Protein AF-D8RYF0-F1 (afdb_monomer_lite)

Radius of gyration: 13.75 Å; chains: 1; bounding box: 36×29×37 Å

Foldseek 3Di:
DPQFDDPPDDAAFDQAAPDDPVDDDADEAEDDCDPVQRQQKAFPDPDDPDPAKAKAAENRVCVNPVVLAQDWDWDADPVRFIFIHRYTTHRAGRDACDVVNVRHGRDDRRYMHIYPNRVVRD

Organism: Selaginella moellendorffii (NCBI:txid88036)

pLDDT: mean 90.8, std 8.38, range [61.56, 97.88]

Sequence (122 aa):
CPNCCVPGLAYRTFTCSPTLQGTNNAVLYVTSFNLSNPGSLRPCTSSQWNMEPMAALATGWYSQDRSLCSTNIQVLAPNGRTAVARMVAQCYSPDGCLSDHSFTEPCAPNAVAGNEQVWRQL

Secondary structure (DSSP, 8-state):
-TTBPPTT------S--PPP-SS---EEEE----TTS-TTEEES--S---SS-EEEEEHHHHHH-GGGTT-EEEEEPTTS-EEEEEEEEEE--S--SSGGGTTBPPPPTTEEEE-HHHHHH-

InterPro domains:
  IPR039271 Kiwellin-like [PF24300] (3-121)
  IPR039271 Kiwellin-like [PTHR33191] (2-122)

Structure (mmCIF, N/CA/C/O backbone):
data_AF-D8RYF0-F1
#
_entry.id   AF-D8RYF0-F1
#
loop_
_atom_site.group_PDB
_atom_site.id
_atom_site.type_symbol
_atom_site.label_atom_id
_atom_site.label_alt_id
_atom_site.label_comp_id
_atom_site.label_asym_id
_atom_site.label_entity_id
_atom_site.label_seq_id
_atom_site.pdbx_PDB_ins_code
_atom_site.Cartn_x
_atom_site.Cartn_y
_atom_site.Cartn_z
_atom_site.occupancy
_atom_site.B_iso_or_equiv
_atom_site.auth_seq_id
_atom_site.auth_comp_id
_atom_site.auth_asym_id
_atom_site.auth_atom_id
_atom_site.pdbx_PDB_model_num
ATOM 1 N N . CYS A 1 1 ? 7.147 -17.442 -5.594 1.00 62.06 1 CYS A N 1
ATOM 2 C CA . CYS A 1 1 ? 6.967 -15.983 -5.558 1.00 62.06 1 CYS A CA 1
ATOM 3 C C . CYS A 1 1 ? 5.516 -15.676 -5.910 1.00 62.06 1 CYS A C 1
ATOM 5 O O . CYS A 1 1 ? 5.143 -15.913 -7.055 1.00 62.06 1 CYS A O 1
ATOM 7 N N . PRO A 1 2 ? 4.676 -15.266 -4.945 1.00 64.88 2 PRO A N 1
ATOM 8 C CA . PRO A 1 2 ? 3.350 -14.723 -5.241 1.00 64.88 2 PRO A CA 1
ATOM 9 C C . PRO A 1 2 ? 3.519 -13.385 -5.981 1.00 64.88 2 PRO A C 1
ATOM 11 O O . PRO A 1 2 ? 4.319 -12.566 -5.539 1.00 64.88 2 PRO A O 1
ATOM 14 N N . ASN A 1 3 ? 2.800 -13.171 -7.086 1.00 77.69 3 ASN A N 1
ATOM 15 C CA . ASN A 1 3 ? 2.836 -11.933 -7.890 1.00 77.69 3 ASN A CA 1
ATOM 16 C C . ASN A 1 3 ? 4.214 -11.589 -8.491 1.00 77.69 3 ASN A C 1
ATOM 18 O O . ASN A 1 3 ? 4.617 -10.425 -8.523 1.00 77.69 3 ASN A O 1
ATOM 22 N N . CYS A 1 4 ? 4.961 -12.602 -8.937 1.00 89.81 4 CYS A N 1
ATOM 23 C CA . CYS A 1 4 ? 6.160 -12.367 -9.736 1.00 89.81 4 CYS A CA 1
ATOM 24 C C . CYS A 1 4 ? 5.795 -11.991 -11.167 1.00 89.81 4 CYS A C 1
ATOM 26 O O . CYS A 1 4 ? 4.897 -12.588 -11.761 1.00 89.81 4 CYS A O 1
ATOM 28 N N . CYS A 1 5 ? 6.561 -11.066 -11.733 1.00 93.44 5 CYS A N 1
ATOM 29 C CA . CYS A 1 5 ? 6.376 -10.645 -13.106 1.00 93.44 5 CYS A CA 1
ATOM 30 C C . CYS A 1 5 ? 6.618 -11.786 -14.094 1.00 93.44 5 CYS A C 1
ATOM 32 O O . CYS A 1 5 ? 7.559 -12.573 -13.959 1.00 93.44 5 CYS A O 1
ATOM 34 N N . VAL A 1 6 ? 5.783 -11.833 -15.125 1.00 94.50 6 VAL A N 1
ATOM 35 C CA . VAL A 1 6 ? 5.884 -12.804 -16.211 1.00 94.50 6 VAL A CA 1
ATOM 36 C C . VAL A 1 6 ? 6.701 -12.199 -17.360 1.00 94.50 6 VAL A C 1
ATOM 38 O O . VAL A 1 6 ? 6.372 -11.103 -17.825 1.00 94.50 6 VAL A O 1
ATOM 41 N N . PRO A 1 7 ? 7.752 -12.883 -17.855 1.00 93.50 7 PRO A N 1
ATOM 42 C CA . PRO A 1 7 ? 8.527 -12.405 -18.996 1.00 93.50 7 PRO A CA 1
ATOM 43 C C . PRO A 1 7 ? 7.651 -12.123 -20.222 1.00 93.50 7 PRO A C 1
ATOM 45 O O . PRO A 1 7 ? 6.808 -12.936 -20.594 1.00 93.50 7 PRO A O 1
ATOM 48 N N . GLY A 1 8 ? 7.867 -10.973 -20.862 1.00 93.81 8 GLY A N 1
ATOM 49 C CA . GLY A 1 8 ? 7.107 -10.546 -22.043 1.00 93.81 8 GLY A CA 1
ATOM 50 C C . GLY A 1 8 ? 5.756 -9.886 -21.742 1.00 93.81 8 GLY A C 1
ATOM 51 O O . GLY A 1 8 ? 5.101 -9.422 -22.673 1.00 93.81 8 GLY A O 1
ATOM 52 N N . LEU A 1 9 ? 5.351 -9.796 -20.471 1.00 95.12 9 LEU A N 1
ATOM 53 C CA . LEU A 1 9 ? 4.146 -9.082 -20.052 1.00 95.12 9 LEU A CA 1
ATOM 54 C C . LEU A 1 9 ? 4.501 -7.652 -19.614 1.00 95.12 9 LEU A C 1
ATOM 56 O O . LEU A 1 9 ? 5.447 -7.433 -18.858 1.00 95.12 9 LEU A O 1
ATOM 60 N N . ALA A 1 10 ? 3.738 -6.670 -20.094 1.00 93.50 10 ALA A N 1
ATOM 61 C CA . ALA A 1 10 ? 3.866 -5.282 -19.666 1.00 93.50 10 ALA A CA 1
ATOM 62 C C . ALA A 1 10 ? 2.972 -5.005 -18.450 1.00 93.50 10 ALA A C 1
ATOM 64 O O . ALA A 1 10 ? 1.771 -5.277 -18.474 1.00 93.50 10 ALA A O 1
ATOM 65 N N . TYR A 1 11 ? 3.552 -4.393 -17.419 1.00 94.69 11 TYR A N 1
ATOM 66 C CA . TYR A 1 11 ? 2.860 -4.003 -16.193 1.00 94.69 11 TYR A CA 1
ATOM 67 C C . TYR A 1 11 ? 2.736 -2.483 -16.112 1.00 94.69 11 TYR A C 1
ATOM 69 O O . TYR A 1 11 ? 3.654 -1.753 -16.485 1.00 94.69 11 TYR A O 1
ATOM 77 N N . ARG A 1 12 ? 1.587 -1.991 -15.641 1.00 95.75 12 ARG A N 1
ATOM 78 C CA . ARG A 1 12 ? 1.364 -0.549 -15.476 1.00 95.75 12 ARG A CA 1
ATOM 79 C C . ARG A 1 12 ? 2.019 -0.063 -14.194 1.00 95.75 12 ARG A C 1
ATOM 81 O O . ARG A 1 12 ? 1.855 -0.682 -13.148 1.00 95.75 12 ARG A O 1
ATOM 88 N N . THR A 1 13 ? 2.678 1.081 -14.282 1.00 96.62 13 THR A N 1
ATOM 89 C CA . THR A 1 13 ? 3.269 1.772 -13.141 1.00 96.62 13 THR A CA 1
ATOM 90 C C . THR A 1 13 ? 2.529 3.071 -12.862 1.00 96.62 13 THR A C 1
ATOM 92 O O . THR A 1 13 ? 1.869 3.643 -13.733 1.00 96.62 13 THR A O 1
ATOM 95 N N . PHE A 1 14 ? 2.607 3.526 -11.616 1.00 96.50 14 PHE A N 1
ATOM 96 C CA . PHE A 1 14 ? 1.868 4.685 -11.140 1.00 96.50 14 PHE A CA 1
ATOM 97 C C . PHE A 1 14 ? 2.719 5.493 -10.167 1.00 96.50 14 PHE A C 1
ATOM 99 O O . PHE A 1 14 ? 3.297 4.956 -9.225 1.00 96.50 14 PHE A O 1
ATOM 106 N N . THR A 1 15 ? 2.747 6.807 -10.358 1.00 96.06 15 THR A N 1
ATOM 107 C CA . THR A 1 15 ? 3.305 7.767 -9.391 1.00 96.06 15 THR A CA 1
ATOM 108 C C . THR A 1 15 ? 2.209 8.490 -8.607 1.00 96.06 15 THR A C 1
ATOM 110 O O . THR A 1 15 ? 2.489 9.134 -7.599 1.00 96.06 15 THR A O 1
ATOM 113 N N . CYS A 1 16 ? 0.953 8.358 -9.040 1.00 96.50 16 CYS A N 1
ATOM 114 C CA . CYS A 1 16 ? -0.217 8.991 -8.451 1.00 96.50 16 CYS A CA 1
ATOM 115 C C . CYS A 1 16 ? -1.255 7.959 -7.987 1.00 96.50 16 CYS A C 1
ATOM 117 O O . CYS A 1 16 ? -1.235 6.790 -8.370 1.00 96.50 16 CYS A O 1
ATOM 119 N N . SER A 1 17 ? -2.169 8.430 -7.145 1.00 97.25 17 SER A N 1
ATOM 120 C CA . SER A 1 17 ? -3.309 7.691 -6.600 1.00 97.25 17 SER A CA 1
ATOM 121 C C . SER A 1 17 ? -4.540 8.594 -6.673 1.00 97.25 17 SER A C 1
ATOM 123 O O . SER A 1 17 ? -4.374 9.812 -6.805 1.00 97.25 17 SER A O 1
ATOM 125 N N . PRO A 1 18 ? -5.764 8.050 -6.557 1.00 96.56 18 PRO A N 1
ATOM 126 C CA . PRO A 1 18 ? -6.958 8.870 -6.377 1.00 96.56 18 PRO A CA 1
ATOM 127 C C . PRO A 1 18 ? -6.789 9.882 -5.232 1.00 96.56 18 PRO A C 1
ATOM 129 O O . PRO A 1 18 ? -6.042 9.632 -4.284 1.00 96.56 18 PRO A O 1
ATOM 132 N N . THR A 1 19 ? -7.457 11.029 -5.314 1.00 94.88 19 THR A N 1
ATOM 133 C CA . THR A 1 19 ? -7.378 12.076 -4.283 1.00 94.88 19 THR A CA 1
ATOM 134 C C . THR A 1 19 ? -7.939 11.584 -2.952 1.00 94.88 19 THR A C 1
ATOM 136 O O . THR A 1 19 ? -9.011 10.986 -2.936 1.00 94.88 19 THR A O 1
ATOM 139 N N . LEU A 1 20 ? -7.249 11.870 -1.843 1.00 92.12 20 LEU A N 1
ATOM 140 C CA . LEU A 1 20 ? -7.744 11.564 -0.499 1.00 92.12 20 LEU A CA 1
ATOM 141 C C . LEU A 1 20 ? -8.943 12.456 -0.121 1.00 92.12 20 LEU A C 1
ATOM 143 O O . LEU A 1 20 ? -8.812 13.675 -0.048 1.00 92.12 20 LEU A O 1
ATOM 147 N N . GLN A 1 21 ? -10.101 11.848 0.159 1.00 90.25 21 GLN A N 1
ATOM 148 C CA . GLN A 1 21 ? -11.350 12.541 0.539 1.00 90.25 21 GLN A CA 1
ATOM 149 C C . GLN A 1 21 ? -11.881 12.128 1.930 1.00 90.25 21 GLN A C 1
ATOM 151 O O . GLN A 1 21 ? -13.080 12.160 2.197 1.00 90.25 21 GLN A O 1
ATOM 156 N N . GLY A 1 22 ? -10.998 11.684 2.829 1.00 85.94 22 GLY A N 1
ATOM 157 C CA . GLY A 1 22 ? -11.361 11.115 4.135 1.00 85.94 22 GLY A CA 1
ATOM 158 C C . GLY A 1 22 ? -11.796 9.649 4.039 1.00 85.94 22 GLY A C 1
ATOM 159 O O . GLY A 1 22 ? -11.148 8.786 4.621 1.00 85.94 22 GLY A O 1
ATOM 160 N N . THR A 1 23 ? -12.825 9.350 3.240 1.00 91.94 23 THR A N 1
ATOM 161 C CA . THR A 1 23 ? -13.181 7.971 2.853 1.00 91.94 23 THR A CA 1
ATOM 162 C C . THR A 1 23 ? -12.821 7.746 1.393 1.00 91.94 23 THR A C 1
ATOM 164 O O . THR A 1 23 ? -13.240 8.507 0.527 1.00 91.94 23 THR A O 1
ATOM 167 N N . ASN A 1 24 ? -12.038 6.704 1.113 1.00 94.19 24 ASN A N 1
ATOM 168 C CA . ASN A 1 24 ? -11.525 6.425 -0.224 1.00 94.19 24 ASN A CA 1
ATOM 169 C C . ASN A 1 24 ? -11.795 4.972 -0.599 1.00 94.19 24 ASN A C 1
ATOM 171 O O . ASN A 1 24 ? -11.564 4.069 0.203 1.00 94.19 24 ASN A O 1
ATOM 175 N N . ASN A 1 25 ? -12.234 4.747 -1.837 1.00 96.56 25 ASN A N 1
ATOM 176 C CA . ASN A 1 25 ? -12.362 3.398 -2.372 1.00 96.56 25 ASN A CA 1
ATOM 177 C C . ASN A 1 25 ? -10.974 2.814 -2.640 1.00 96.56 25 ASN A C 1
ATOM 179 O O . ASN A 1 25 ? -10.151 3.417 -3.334 1.00 96.56 25 ASN A O 1
ATOM 183 N N . ALA A 1 26 ? -10.739 1.616 -2.118 1.00 96.75 26 ALA A N 1
ATOM 184 C CA . ALA A 1 26 ? -9.468 0.922 -2.212 1.00 96.75 26 ALA A CA 1
ATOM 185 C C . ALA A 1 26 ? -9.672 -0.558 -2.528 1.00 96.75 26 ALA A C 1
ATOM 187 O O . ALA A 1 26 ? -10.747 -1.113 -2.300 1.00 96.75 26 ALA A O 1
ATOM 188 N N . VAL A 1 27 ? -8.615 -1.200 -3.018 1.00 96.94 27 VAL A N 1
ATOM 189 C CA . VAL A 1 27 ? -8.545 -2.660 -3.107 1.00 96.94 27 VAL A CA 1
ATOM 190 C C . VAL A 1 27 ? -7.591 -3.146 -2.027 1.00 96.94 27 VAL A C 1
ATOM 192 O O . VAL A 1 27 ? -6.421 -2.754 -2.002 1.00 96.94 27 VAL A O 1
ATOM 195 N N . LEU A 1 28 ? -8.109 -3.974 -1.120 1.00 96.69 28 LEU A N 1
ATOM 196 C CA . LEU A 1 28 ? -7.309 -4.612 -0.085 1.00 96.69 28 LEU A CA 1
ATOM 197 C C . LEU A 1 28 ? -6.653 -5.874 -0.655 1.00 96.69 28 LEU A C 1
ATOM 199 O O . LEU A 1 28 ? -7.333 -6.753 -1.181 1.00 96.69 28 LEU A O 1
ATOM 203 N N . TYR A 1 29 ? -5.338 -5.975 -0.506 1.00 93.00 29 TYR A N 1
ATOM 204 C CA . TYR A 1 29 ? -4.535 -7.141 -0.860 1.00 93.00 29 TYR A CA 1
ATOM 205 C C . TYR A 1 29 ? -3.958 -7.769 0.407 1.00 93.00 29 TYR A C 1
ATOM 207 O O . TYR A 1 29 ? -3.643 -7.066 1.370 1.00 93.00 29 TYR A O 1
ATOM 215 N N . VAL A 1 30 ? -3.802 -9.092 0.420 1.00 91.50 30 VAL A N 1
ATOM 216 C CA . VAL A 1 30 ? -3.072 -9.782 1.489 1.00 91.50 30 VAL A CA 1
ATOM 217 C C . VAL A 1 30 ? -1.574 -9.730 1.202 1.00 91.50 30 VAL A C 1
ATOM 219 O O . VAL A 1 30 ? -1.141 -10.024 0.090 1.00 91.50 30 VAL A O 1
ATOM 222 N N . THR A 1 31 ? -0.775 -9.344 2.195 1.00 87.69 31 THR A N 1
ATOM 223 C CA . THR A 1 31 ? 0.688 -9.374 2.092 1.00 87.69 31 THR A CA 1
ATOM 224 C C . THR A 1 31 ? 1.338 -9.809 3.399 1.00 87.69 31 THR A C 1
ATOM 226 O O . THR A 1 31 ? 0.803 -9.590 4.485 1.00 87.69 31 THR A O 1
ATOM 229 N N . SER A 1 32 ? 2.518 -10.413 3.305 1.00 85.94 32 SER A N 1
ATOM 230 C CA . SER A 1 32 ? 3.384 -10.656 4.454 1.00 85.94 32 SER A CA 1
ATOM 231 C C . SER A 1 32 ? 4.446 -9.567 4.522 1.00 85.94 32 SER A C 1
ATOM 233 O O . SER A 1 32 ? 5.194 -9.366 3.566 1.00 85.94 32 SER A O 1
ATOM 235 N N . PHE A 1 33 ? 4.562 -8.905 5.666 1.00 84.88 33 PHE A N 1
ATOM 236 C CA . PHE A 1 33 ? 5.621 -7.935 5.903 1.00 84.88 33 PHE A CA 1
ATOM 237 C C . PHE A 1 33 ? 6.895 -8.690 6.296 1.00 84.88 33 PHE A C 1
ATOM 239 O O . PHE A 1 33 ? 7.066 -9.074 7.449 1.00 84.88 33 PHE A O 1
ATOM 246 N N . ASN A 1 34 ? 7.787 -8.916 5.327 1.00 79.12 34 ASN A N 1
ATOM 247 C CA . ASN A 1 34 ? 9.081 -9.567 5.535 1.00 79.12 34 ASN A CA 1
ATOM 248 C C . ASN A 1 34 ? 10.237 -8.636 5.138 1.00 79.12 34 ASN A C 1
ATOM 250 O O . ASN A 1 34 ? 10.393 -8.307 3.967 1.00 79.12 34 ASN A O 1
ATOM 254 N N . LEU A 1 35 ? 11.075 -8.242 6.100 1.00 72.00 35 LEU A N 1
ATOM 255 C CA . LEU A 1 35 ? 12.219 -7.360 5.838 1.00 72.00 35 LEU A CA 1
ATOM 256 C C . LEU A 1 35 ? 13.311 -8.021 4.982 1.00 72.00 35 LEU A C 1
ATOM 258 O O . LEU A 1 35 ? 14.025 -7.322 4.271 1.00 72.00 35 LEU A O 1
ATOM 262 N N . SER A 1 36 ? 13.446 -9.350 5.027 1.00 75.31 36 SER A N 1
ATOM 263 C CA . SER A 1 36 ? 14.431 -10.087 4.224 1.00 75.31 36 SER A CA 1
ATOM 264 C C . SER A 1 36 ? 14.040 -10.181 2.750 1.00 75.31 36 SER A C 1
ATOM 266 O O . SER A 1 36 ? 14.901 -10.385 1.901 1.00 75.31 36 SER A O 1
ATOM 268 N N . ASN A 1 37 ? 12.749 -10.053 2.445 1.00 77.12 37 ASN A N 1
ATOM 269 C CA . ASN A 1 37 ? 12.242 -9.994 1.081 1.00 77.12 37 ASN A CA 1
ATOM 270 C C . ASN A 1 37 ? 10.967 -9.136 1.052 1.00 77.12 37 ASN A C 1
ATOM 272 O O . ASN A 1 37 ? 9.858 -9.676 1.110 1.00 77.12 37 ASN A O 1
ATOM 276 N N . PRO A 1 38 ? 11.113 -7.801 1.004 1.00 78.31 38 PRO A N 1
ATOM 277 C CA . PRO A 1 38 ? 9.976 -6.894 1.080 1.00 78.31 38 PRO A CA 1
ATOM 278 C C . PRO A 1 38 ? 9.205 -6.792 -0.245 1.00 78.31 38 PRO A C 1
ATOM 280 O O . PRO A 1 38 ? 8.123 -6.206 -0.264 1.00 78.31 38 PRO A O 1
ATOM 283 N N . GLY A 1 39 ? 9.734 -7.334 -1.351 1.00 85.94 39 GLY A N 1
ATOM 284 C CA . GLY A 1 39 ? 9.171 -7.151 -2.692 1.00 85.94 39 GLY A CA 1
ATOM 285 C C . GLY A 1 39 ? 8.954 -5.668 -3.012 1.00 85.94 39 GLY A C 1
ATOM 286 O O . GLY A 1 39 ? 9.855 -4.844 -2.836 1.00 85.94 39 GLY A O 1
ATOM 287 N N . SER A 1 40 ? 7.729 -5.320 -3.410 1.00 88.19 40 SER A N 1
ATOM 288 C CA . SER A 1 40 ? 7.301 -3.942 -3.688 1.00 88.19 40 SER A CA 1
ATOM 289 C C . SER A 1 40 ? 7.044 -3.093 -2.432 1.00 88.19 40 SER A C 1
ATOM 291 O O . SER A 1 40 ? 6.653 -1.936 -2.557 1.00 88.19 40 SER A O 1
ATOM 293 N N . LEU A 1 41 ? 7.236 -3.605 -1.213 1.00 90.81 41 LEU A N 1
ATOM 294 C CA . LEU A 1 41 ? 7.063 -2.806 0.001 1.00 90.81 41 LEU A CA 1
ATOM 295 C C . LEU A 1 41 ? 8.306 -1.952 0.287 1.00 90.81 41 LEU A C 1
ATOM 297 O O . LEU A 1 41 ? 9.447 -2.416 0.226 1.00 90.81 41 LEU A O 1
ATOM 301 N N . ARG A 1 42 ? 8.082 -0.690 0.652 1.00 90.69 42 ARG A N 1
ATOM 302 C CA . ARG A 1 42 ? 9.123 0.248 1.089 1.00 90.69 42 ARG A CA 1
ATOM 303 C C . ARG A 1 42 ? 8.782 0.742 2.499 1.00 90.69 42 ARG A C 1
ATOM 305 O O . ARG A 1 42 ? 7.824 1.503 2.643 1.00 90.69 42 ARG A O 1
ATOM 312 N N . PRO A 1 43 ? 9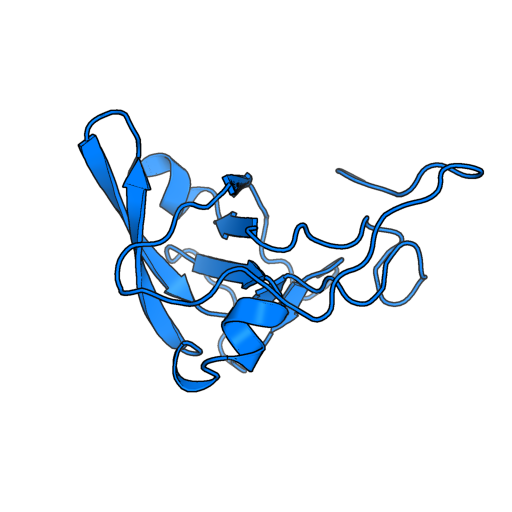.490 0.278 3.547 1.00 89.62 43 PRO A N 1
ATOM 313 C CA . PRO A 1 43 ? 9.211 0.687 4.920 1.00 89.62 43 PRO A CA 1
ATOM 314 C C . PRO A 1 43 ? 9.308 2.207 5.071 1.00 89.62 43 PRO A C 1
ATOM 316 O O . PRO A 1 43 ? 10.256 2.818 4.582 1.00 89.62 43 PRO A O 1
ATOM 319 N N . CYS A 1 44 ? 8.351 2.808 5.773 1.00 88.44 44 CYS A N 1
ATOM 320 C CA . CYS A 1 44 ? 8.439 4.213 6.178 1.00 88.44 44 CYS A CA 1
ATOM 321 C C . CYS A 1 44 ? 8.788 4.359 7.672 1.00 88.44 44 CYS A C 1
ATOM 323 O O . CYS A 1 44 ? 9.122 5.448 8.131 1.00 88.44 44 CYS A O 1
ATOM 325 N N . THR A 1 45 ? 8.751 3.253 8.424 1.00 81.50 45 THR A N 1
ATOM 326 C CA . THR A 1 45 ? 9.139 3.169 9.836 1.00 81.50 45 THR A CA 1
ATOM 327 C C . THR A 1 45 ? 10.341 2.252 10.016 1.00 81.50 45 THR A C 1
ATOM 329 O O . THR A 1 45 ? 10.420 1.217 9.356 1.00 81.50 45 THR A O 1
ATOM 332 N N . SER A 1 46 ? 11.221 2.563 10.969 1.00 68.81 46 SER A N 1
ATOM 333 C CA . SER A 1 46 ? 12.312 1.670 11.390 1.00 68.81 46 SER A CA 1
ATOM 334 C C . SER A 1 46 ? 11.865 0.568 12.361 1.00 68.81 46 SER A C 1
ATOM 336 O O . SER A 1 46 ? 12.649 -0.325 12.677 1.00 68.81 46 SER A O 1
ATOM 338 N N . SER A 1 47 ? 10.622 0.627 12.855 1.00 63.78 47 SER A N 1
ATOM 339 C CA . SER A 1 47 ? 10.061 -0.369 13.767 1.00 63.78 47 SER A CA 1
ATOM 340 C C . SER A 1 47 ? 9.924 -1.737 13.108 1.00 63.78 47 SER A C 1
ATOM 342 O O . SER A 1 47 ? 9.600 -1.852 11.925 1.00 63.78 47 SER A O 1
ATOM 344 N N . GLN A 1 48 ? 10.144 -2.775 13.915 1.00 61.56 48 GLN A N 1
ATOM 345 C CA . GLN A 1 48 ? 9.992 -4.163 13.502 1.00 61.56 48 GLN A CA 1
ATOM 346 C C . GLN A 1 48 ? 8.579 -4.403 12.965 1.00 61.56 48 GLN A C 1
ATOM 348 O O . GLN A 1 48 ? 7.592 -4.075 13.621 1.00 61.56 48 GLN A O 1
ATOM 353 N N . TRP A 1 49 ? 8.505 -4.995 11.774 1.00 70.50 49 TRP A N 1
ATOM 354 C CA . TRP A 1 49 ? 7.280 -5.534 11.200 1.00 70.50 49 TRP A CA 1
ATOM 355 C C . TRP A 1 49 ? 6.847 -6.736 12.051 1.00 70.50 49 TRP A C 1
ATOM 357 O O . TRP A 1 49 ? 7.321 -7.854 11.862 1.00 70.50 49 TRP A O 1
ATOM 367 N N . ASN A 1 50 ? 6.051 -6.461 13.082 1.00 64.25 50 ASN A N 1
ATOM 368 C CA . ASN A 1 50 ? 5.643 -7.404 14.121 1.00 64.25 50 ASN A CA 1
ATOM 369 C C . ASN A 1 50 ? 4.285 -8.056 13.779 1.00 64.25 50 ASN A C 1
ATOM 371 O O . ASN A 1 50 ? 3.795 -7.972 12.658 1.00 64.25 50 ASN A O 1
ATOM 375 N N . MET A 1 51 ? 3.672 -8.747 14.742 1.00 65.38 51 MET A N 1
ATOM 376 C CA . MET A 1 51 ? 2.364 -9.398 14.571 1.00 65.38 51 MET A CA 1
ATOM 377 C C . MET A 1 51 ? 1.166 -8.443 14.748 1.00 65.38 51 MET A C 1
ATOM 379 O O . MET A 1 51 ? 0.043 -8.916 14.897 1.00 65.38 51 MET A O 1
ATOM 383 N N . GLU A 1 52 ? 1.357 -7.120 14.758 1.00 85.81 52 GLU A N 1
ATOM 384 C CA . GLU A 1 52 ? 0.232 -6.174 14.822 1.00 85.81 52 GLU A CA 1
ATOM 385 C C . GLU A 1 52 ? -0.475 -6.045 13.458 1.00 85.81 52 GLU A C 1
ATOM 387 O O . GLU A 1 52 ? 0.100 -6.389 12.421 1.00 85.81 52 GLU A O 1
ATOM 392 N N . PRO A 1 53 ? -1.730 -5.560 13.412 1.00 93.62 53 PRO A N 1
ATOM 393 C CA . PRO A 1 53 ? -2.407 -5.236 12.159 1.00 93.62 53 PRO A CA 1
ATOM 394 C C . PRO A 1 53 ? -1.646 -4.138 11.410 1.00 93.62 53 PRO A C 1
ATOM 396 O O . PRO A 1 53 ? -1.596 -2.986 11.843 1.00 93.62 53 PRO A O 1
ATOM 399 N N . MET A 1 54 ? -1.050 -4.494 10.276 1.00 93.44 54 MET A N 1
ATOM 400 C CA . MET A 1 54 ? -0.187 -3.609 9.495 1.00 93.44 54 MET A CA 1
ATOM 401 C C . MET A 1 54 ? -0.716 -3.444 8.081 1.00 93.44 54 MET A C 1
ATOM 403 O O . MET A 1 54 ? -1.222 -4.396 7.480 1.00 93.44 54 MET A O 1
ATOM 407 N N . ALA A 1 55 ? -0.544 -2.241 7.542 1.00 94.81 55 ALA A N 1
ATOM 408 C CA . ALA A 1 55 ? -0.913 -1.894 6.184 1.00 94.81 55 ALA A CA 1
ATOM 409 C C . ALA A 1 55 ? 0.205 -1.143 5.448 1.00 94.81 55 ALA A C 1
ATOM 411 O O . ALA A 1 55 ? 1.006 -0.415 6.043 1.00 94.81 55 ALA A O 1
ATOM 412 N N . ALA A 1 56 ? 0.214 -1.294 4.127 1.00 94.88 56 ALA A N 1
ATOM 413 C CA . ALA A 1 56 ? 0.974 -0.468 3.209 1.00 94.88 56 ALA A CA 1
ATOM 414 C C . ALA A 1 56 ? 0.047 0.211 2.200 1.00 94.88 56 ALA A C 1
ATOM 416 O O . ALA A 1 56 ? -0.878 -0.419 1.689 1.00 94.88 56 ALA A O 1
ATOM 417 N N . LEU A 1 57 ? 0.300 1.484 1.903 1.00 95.94 57 LEU A N 1
ATOM 418 C CA . LEU A 1 57 ? -0.513 2.277 0.974 1.00 95.94 57 LEU A CA 1
ATOM 41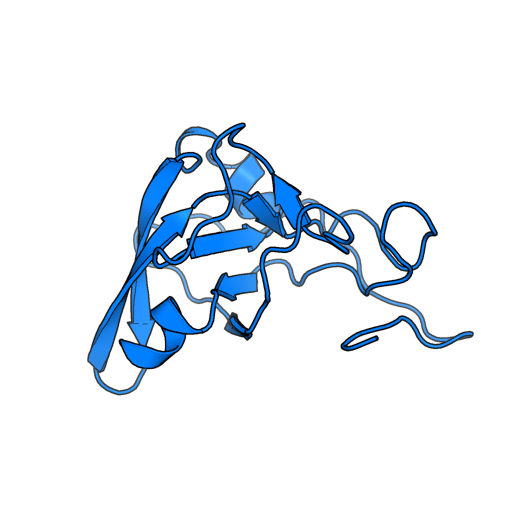9 C C . LEU A 1 57 ? 0.215 2.500 -0.347 1.00 95.94 57 LEU A C 1
ATOM 421 O O . LEU A 1 57 ? 1.431 2.690 -0.352 1.00 95.94 57 LEU A O 1
ATOM 425 N N . ALA A 1 58 ? -0.530 2.524 -1.452 1.00 96.75 58 ALA A N 1
ATOM 426 C CA . ALA A 1 58 ? -0.005 2.864 -2.773 1.00 96.75 58 ALA A CA 1
ATOM 427 C C . ALA A 1 58 ? 0.845 4.149 -2.769 1.00 96.75 58 ALA A C 1
ATOM 429 O O . ALA A 1 58 ? 0.576 5.096 -2.019 1.00 96.75 58 ALA A O 1
ATOM 430 N N . THR A 1 59 ? 1.855 4.201 -3.646 1.00 96.38 59 THR A N 1
ATOM 431 C CA . THR A 1 59 ? 2.816 5.310 -3.700 1.00 96.38 59 THR A CA 1
ATOM 432 C C . THR A 1 59 ? 2.173 6.683 -3.762 1.00 96.38 59 THR A C 1
ATOM 434 O O . THR A 1 59 ? 2.639 7.589 -3.068 1.00 96.38 59 THR A O 1
ATOM 437 N N . GLY A 1 60 ? 1.121 6.851 -4.561 1.00 96.25 60 GLY A N 1
ATOM 438 C CA . GLY A 1 60 ? 0.474 8.145 -4.715 1.00 96.25 60 GLY A CA 1
ATOM 439 C C . GLY A 1 60 ? -0.213 8.626 -3.439 1.00 96.25 60 GLY A C 1
ATOM 440 O O . GLY A 1 60 ? -0.061 9.793 -3.098 1.00 96.25 60 GLY A O 1
ATOM 441 N N . TRP A 1 61 ? -0.897 7.756 -2.688 1.00 95.94 6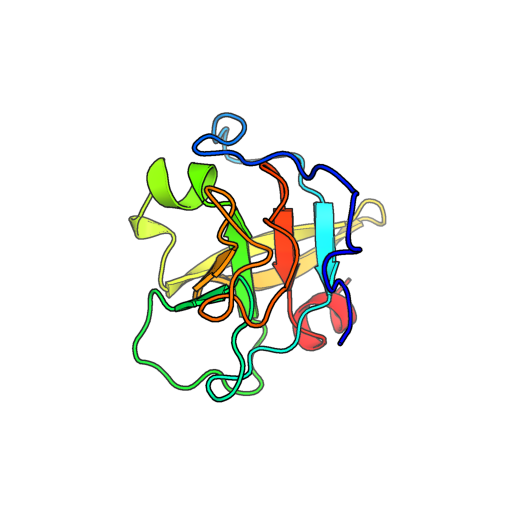1 TRP A N 1
ATOM 442 C CA . TRP A 1 61 ? -1.505 8.133 -1.405 1.00 95.94 61 TRP A CA 1
ATOM 443 C C . TRP A 1 61 ? -0.452 8.486 -0.363 1.00 95.94 61 TRP A C 1
ATOM 445 O O . TRP A 1 61 ? -0.563 9.525 0.280 1.00 95.94 61 TRP A O 1
ATOM 455 N N . TYR A 1 62 ? 0.615 7.689 -0.263 1.00 93.81 62 TYR A N 1
ATOM 456 C CA . TYR A 1 62 ? 1.732 8.025 0.619 1.00 93.81 62 TYR A CA 1
ATOM 457 C C . TYR A 1 62 ? 2.415 9.348 0.230 1.00 93.81 62 TYR A C 1
ATOM 459 O O . TYR A 1 62 ? 2.915 10.068 1.089 1.00 93.81 62 TYR A O 1
ATOM 467 N N . SER A 1 63 ? 2.445 9.684 -1.062 1.00 94.44 63 SER A N 1
ATOM 468 C CA . SER A 1 63 ? 3.053 10.931 -1.546 1.00 94.44 63 SER A CA 1
ATOM 469 C C . SER A 1 63 ? 2.147 12.147 -1.353 1.00 94.44 63 SER A C 1
ATOM 471 O O . SER A 1 63 ? 2.664 13.240 -1.142 1.00 94.44 63 SER A O 1
ATOM 473 N N . GLN A 1 64 ? 0.823 11.963 -1.408 1.00 94.88 64 GLN A N 1
ATOM 474 C CA . GLN A 1 64 ? -0.158 13.002 -1.080 1.00 94.88 64 GLN A CA 1
ATOM 475 C C . GLN A 1 64 ? -0.107 13.371 0.405 1.00 94.88 64 GLN A C 1
ATOM 477 O O . GLN A 1 64 ? -0.197 14.550 0.733 1.00 94.88 64 GLN A O 1
ATOM 482 N N . ASP A 1 65 ? 0.069 12.383 1.288 1.00 93.44 65 ASP A N 1
ATOM 483 C CA . ASP A 1 65 ? 0.190 12.612 2.724 1.00 93.44 65 ASP A CA 1
ATOM 484 C C . ASP A 1 65 ? 1.193 11.646 3.375 1.00 93.44 65 ASP A C 1
ATOM 486 O O . ASP A 1 65 ? 0.897 10.487 3.682 1.00 93.44 65 ASP A O 1
ATOM 490 N N . ARG A 1 66 ? 2.406 12.149 3.630 1.00 91.56 66 ARG A N 1
ATOM 491 C CA . ARG A 1 66 ? 3.456 11.375 4.308 1.00 91.56 66 ARG A CA 1
ATOM 492 C C . ARG A 1 66 ? 3.200 11.197 5.802 1.00 91.56 66 ARG A C 1
ATOM 494 O O . ARG A 1 66 ? 3.803 10.299 6.392 1.00 91.56 66 ARG A O 1
ATOM 501 N N . SER A 1 67 ? 2.324 12.009 6.404 1.00 91.31 67 SER A N 1
ATOM 50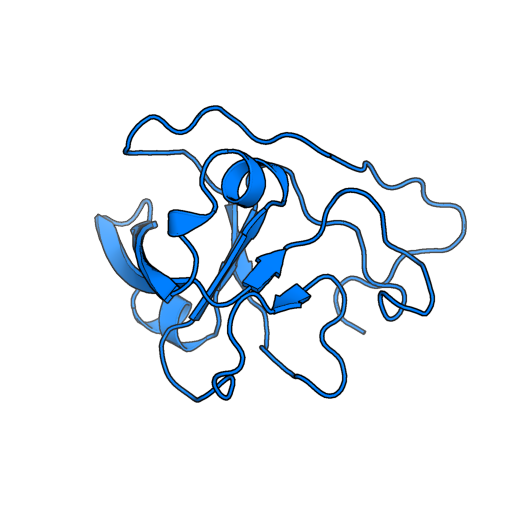2 C CA . SER A 1 67 ? 1.957 11.883 7.818 1.00 91.31 67 SER A CA 1
ATOM 503 C C . SER A 1 67 ? 1.165 10.610 8.096 1.00 91.31 67 SER A C 1
ATOM 505 O O . SER A 1 67 ? 1.140 10.155 9.233 1.00 91.31 67 SER A O 1
ATOM 507 N N . LEU A 1 68 ? 0.624 9.966 7.051 1.00 91.00 68 LEU A N 1
ATOM 508 C CA . LEU A 1 68 ? 0.011 8.647 7.159 1.00 91.00 68 LEU A CA 1
ATOM 509 C C . LEU A 1 68 ? 0.990 7.596 7.699 1.00 91.00 68 LEU A C 1
ATOM 511 O O . LEU A 1 68 ? 0.556 6.638 8.335 1.00 91.00 68 LEU A O 1
ATOM 515 N N . CYS A 1 69 ? 2.303 7.769 7.517 1.00 91.75 69 CYS A N 1
ATOM 516 C CA . CYS A 1 69 ? 3.278 6.862 8.111 1.00 91.75 69 CYS A CA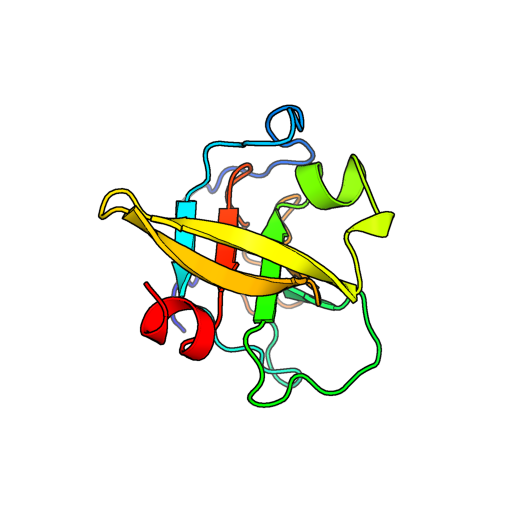 1
ATOM 517 C C . CYS A 1 69 ? 3.152 6.788 9.636 1.00 91.75 69 CYS A C 1
ATOM 519 O O . CYS A 1 69 ? 3.102 7.806 10.316 1.00 91.75 69 CYS A O 1
ATOM 521 N N . SER A 1 70 ? 3.177 5.573 10.185 1.00 90.00 70 SER A N 1
ATOM 522 C CA . SER A 1 70 ? 2.993 5.285 11.614 1.00 90.00 70 SER A CA 1
ATOM 523 C C . SER A 1 70 ? 1.612 5.599 12.188 1.00 90.00 70 SER A C 1
ATOM 525 O O . SER A 1 70 ? 1.429 5.374 13.387 1.00 90.00 70 SER A O 1
ATOM 527 N N . THR A 1 71 ? 0.654 6.066 11.385 1.00 92.25 71 THR A N 1
ATOM 528 C CA . THR A 1 71 ? -0.720 6.332 11.835 1.00 92.25 71 THR A CA 1
ATOM 529 C C . THR A 1 71 ? -1.633 5.142 11.577 1.00 92.25 71 THR A C 1
ATOM 531 O O . THR A 1 71 ? -1.337 4.260 10.765 1.00 92.25 71 THR A O 1
ATOM 534 N N . ASN A 1 72 ? -2.747 5.106 12.304 1.00 94.31 72 ASN A N 1
ATOM 535 C CA . ASN A 1 72 ? -3.765 4.087 12.122 1.00 94.31 72 ASN A CA 1
ATOM 536 C C . ASN A 1 72 ? -4.736 4.516 11.025 1.00 94.31 72 ASN A C 1
ATOM 538 O O . ASN A 1 72 ? -5.292 5.611 11.071 1.00 94.31 72 ASN A O 1
ATOM 542 N N . ILE A 1 73 ? -4.973 3.614 10.081 1.00 94.38 73 ILE A N 1
ATOM 543 C CA . ILE A 1 73 ? -6.037 3.722 9.092 1.00 94.38 73 ILE A CA 1
ATOM 544 C C . ILE A 1 73 ? -7.168 2.764 9.459 1.00 94.38 73 ILE A C 1
ATOM 546 O O . ILE A 1 73 ? -6.941 1.701 10.043 1.00 94.38 73 ILE A O 1
ATOM 550 N N . GLN A 1 74 ? -8.386 3.133 9.080 1.00 97.00 74 GLN A N 1
ATOM 551 C CA . GLN A 1 74 ? -9.550 2.271 9.198 1.00 97.00 74 GLN A CA 1
ATOM 552 C C . GLN A 1 74 ? -9.915 1.725 7.819 1.00 97.00 74 GLN A C 1
ATOM 554 O O . GLN A 1 74 ? -10.139 2.485 6.878 1.00 97.00 74 GLN A O 1
ATOM 559 N N . VAL A 1 75 ? -9.986 0.403 7.705 1.00 97.25 75 VAL A N 1
ATOM 560 C CA . VAL A 1 75 ? -10.457 -0.297 6.510 1.00 97.25 75 VAL A CA 1
ATOM 561 C C . VAL A 1 75 ? -11.897 -0.714 6.758 1.00 97.25 75 VAL A C 1
ATOM 563 O O . VAL A 1 75 ? -12.167 -1.458 7.695 1.00 97.25 75 VAL A O 1
ATOM 566 N N . LEU A 1 76 ? -12.820 -0.227 5.931 1.00 97.44 76 LEU A N 1
ATOM 567 C CA . LEU A 1 76 ? -14.228 -0.615 5.954 1.00 97.44 76 LEU A CA 1
ATOM 568 C C . LEU A 1 76 ? -14.490 -1.610 4.821 1.00 97.44 76 LEU A C 1
ATOM 570 O O . LEU A 1 76 ? -14.292 -1.281 3.652 1.00 97.44 76 LEU A O 1
ATOM 574 N N . ALA A 1 77 ? -14.934 -2.817 5.163 1.00 96.81 77 ALA A N 1
ATOM 575 C CA . ALA A 1 77 ? -15.322 -3.823 4.184 1.00 96.81 77 ALA A CA 1
ATOM 576 C C . ALA A 1 77 ? -16.800 -3.673 3.771 1.00 96.81 77 ALA A C 1
ATOM 578 O O . ALA A 1 77 ? -17.620 -3.183 4.553 1.00 96.81 77 ALA A O 1
ATOM 579 N N . PRO A 1 78 ? -17.189 -4.152 2.571 1.00 96.12 78 PRO A N 1
ATOM 580 C CA . PRO A 1 78 ? -18.578 -4.092 2.100 1.00 96.12 78 PRO A CA 1
ATOM 581 C C . PRO A 1 78 ? -19.595 -4.813 3.000 1.00 96.12 78 PRO A C 1
ATOM 583 O O . PRO A 1 78 ? -20.780 -4.506 2.953 1.00 96.12 78 PRO A O 1
ATOM 586 N N . ASN A 1 79 ? -19.143 -5.763 3.826 1.00 95.31 79 ASN A N 1
ATOM 587 C CA . ASN A 1 79 ? -19.967 -6.474 4.810 1.00 95.31 79 ASN A CA 1
ATOM 588 C C . ASN A 1 79 ? -20.232 -5.655 6.096 1.00 95.31 79 ASN A C 1
ATOM 590 O O . ASN A 1 79 ? -20.832 -6.177 7.033 1.00 95.31 79 ASN A O 1
ATOM 594 N N . GLY A 1 80 ? -19.762 -4.404 6.165 1.00 96.75 80 GLY A N 1
ATOM 595 C CA . GLY A 1 80 ? -19.911 -3.510 7.315 1.00 96.75 80 GLY A CA 1
ATOM 596 C C . GLY A 1 80 ? -18.873 -3.712 8.423 1.00 96.75 80 GLY A C 1
ATOM 597 O O . GLY A 1 80 ? -18.858 -2.935 9.377 1.00 96.75 80 GLY A O 1
ATOM 598 N N . ARG A 1 81 ? -17.992 -4.716 8.316 1.00 97.88 81 ARG A N 1
ATOM 599 C CA . ARG A 1 81 ? -16.906 -4.928 9.281 1.00 97.88 81 ARG A CA 1
ATOM 600 C C . ARG A 1 81 ? -15.779 -3.933 9.042 1.00 97.88 81 ARG A C 1
ATOM 602 O O . ARG A 1 81 ? -15.519 -3.509 7.914 1.00 97.88 81 ARG A O 1
ATOM 609 N N . THR A 1 82 ? -15.112 -3.563 10.126 1.00 97.56 82 THR A N 1
ATOM 610 C CA . THR A 1 82 ? -14.001 -2.619 10.111 1.00 97.56 82 THR A CA 1
ATOM 611 C C . THR A 1 82 ? -12.756 -3.254 10.701 1.00 97.56 82 THR A C 1
ATOM 613 O O . THR A 1 82 ? -12.820 -4.003 11.673 1.00 97.56 82 THR A O 1
ATOM 616 N N . ALA A 1 83 ? -11.614 -2.933 10.107 1.00 97.56 83 ALA A N 1
ATOM 617 C CA . ALA A 1 83 ? -10.307 -3.269 10.638 1.00 97.56 83 ALA A CA 1
ATOM 618 C C . ALA A 1 83 ? -9.517 -1.989 10.879 1.00 97.56 83 ALA A C 1
ATOM 620 O O . ALA A 1 83 ? -9.587 -1.049 10.084 1.00 97.56 83 ALA A O 1
ATOM 621 N N . VAL A 1 84 ? -8.742 -1.966 11.956 1.00 97.06 84 VAL A N 1
ATOM 622 C CA . VAL A 1 84 ? -7.766 -0.904 12.203 1.00 97.06 84 VAL A CA 1
ATOM 623 C C . VAL A 1 84 ? -6.391 -1.466 11.896 1.00 97.06 84 VAL A C 1
ATOM 625 O O . VAL A 1 84 ? -6.028 -2.529 12.397 1.00 97.06 84 VAL A O 1
ATOM 628 N N . ALA A 1 85 ? -5.636 -0.758 11.062 1.00 95.12 85 ALA A N 1
ATOM 629 C CA . ALA A 1 85 ? -4.297 -1.154 10.656 1.00 95.12 85 ALA A CA 1
ATOM 630 C C . ALA A 1 85 ? -3.335 0.019 10.794 1.00 95.12 85 ALA A C 1
ATOM 632 O O . ALA A 1 85 ? -3.660 1.142 10.410 1.00 95.12 85 ALA A O 1
ATOM 633 N N . ARG A 1 86 ? -2.131 -0.239 11.292 1.00 94.06 86 ARG A N 1
ATOM 634 C CA . ARG A 1 86 ? -1.070 0.761 11.317 1.00 94.06 86 ARG A CA 1
ATOM 635 C C . ARG A 1 86 ? -0.369 0.803 9.966 1.00 94.06 86 ARG A C 1
ATOM 637 O O . ARG A 1 86 ? 0.070 -0.227 9.457 1.00 94.06 86 ARG A O 1
ATOM 644 N N . MET A 1 87 ? -0.241 1.987 9.382 1.00 93.19 87 MET A N 1
ATOM 645 C CA . MET A 1 87 ? 0.513 2.176 8.147 1.00 93.19 87 MET A CA 1
ATOM 646 C C . MET A 1 87 ? 2.015 2.142 8.459 1.00 93.19 87 MET A C 1
ATOM 648 O O . MET A 1 87 ? 2.516 2.956 9.236 1.00 93.19 87 MET A O 1
ATOM 652 N N . VAL A 1 88 ? 2.733 1.186 7.871 1.00 92.69 88 VAL A N 1
ATOM 653 C CA . VAL A 1 88 ? 4.163 0.940 8.162 1.00 92.69 88 VAL A CA 1
ATOM 654 C C . VAL A 1 88 ? 5.057 0.992 6.924 1.00 92.69 88 VAL A C 1
ATOM 656 O O . VAL A 1 88 ? 6.287 1.042 7.027 1.00 92.69 88 VAL A O 1
ATOM 659 N N . ALA A 1 89 ? 4.455 0.974 5.738 1.00 92.69 89 ALA A N 1
ATOM 660 C CA . ALA A 1 89 ? 5.177 0.948 4.480 1.00 92.69 89 ALA A CA 1
ATOM 661 C C . ALA A 1 89 ? 4.373 1.590 3.348 1.00 92.69 89 ALA A C 1
ATOM 663 O O . ALA A 1 89 ? 3.152 1.723 3.388 1.00 92.69 89 ALA A O 1
ATOM 664 N N . GLN A 1 90 ? 5.081 1.941 2.293 1.00 93.94 90 GLN A N 1
ATOM 665 C CA . GLN A 1 90 ? 4.523 2.230 0.988 1.00 93.94 90 GLN A CA 1
ATOM 666 C C . GLN A 1 90 ? 4.459 0.932 0.167 1.00 93.94 90 GLN A C 1
ATOM 668 O O . GLN A 1 90 ? 5.401 0.143 0.179 1.00 93.94 90 GLN A O 1
ATOM 673 N N . CYS A 1 91 ? 3.368 0.724 -0.564 1.00 94.69 91 CYS A N 1
ATOM 674 C CA . CYS A 1 91 ? 3.273 -0.243 -1.654 1.00 94.69 91 CYS A CA 1
ATOM 675 C C . CYS A 1 91 ? 3.762 0.455 -2.927 1.00 94.69 91 CYS A C 1
ATOM 677 O O . CYS A 1 91 ? 3.073 1.324 -3.469 1.00 94.69 91 CYS A O 1
ATOM 679 N N . TYR A 1 92 ? 4.983 0.140 -3.349 1.00 94.44 92 TYR A N 1
ATOM 680 C CA . TYR A 1 92 ? 5.675 0.838 -4.421 1.00 94.44 92 TYR A CA 1
ATOM 681 C C . TYR A 1 92 ? 5.064 0.517 -5.786 1.00 94.44 92 TYR A C 1
ATOM 683 O O . TYR A 1 92 ? 4.896 -0.645 -6.152 1.00 94.44 92 TYR A O 1
ATOM 691 N N . SER A 1 93 ? 4.713 1.561 -6.530 1.00 95.44 93 SER A N 1
ATOM 692 C CA . SER A 1 93 ? 4.108 1.476 -7.863 1.00 95.44 93 SER A CA 1
ATOM 693 C C . SER A 1 93 ? 4.858 2.168 -9.018 1.00 95.44 93 SER A C 1
ATOM 695 O O . SER A 1 93 ? 4.457 1.922 -10.155 1.00 95.44 93 SER A O 1
ATOM 697 N N . PRO A 1 94 ? 5.886 3.027 -8.821 1.00 96.06 94 PRO A N 1
ATOM 698 C CA . PRO A 1 94 ? 6.616 3.639 -9.941 1.00 96.06 94 PRO A CA 1
ATOM 699 C C . PRO A 1 94 ? 7.387 2.665 -10.841 1.00 96.06 94 PRO A C 1
ATOM 701 O O . PRO A 1 94 ? 7.529 2.941 -12.031 1.00 96.06 94 PRO A O 1
ATOM 704 N N . ASP A 1 95 ? 7.837 1.534 -10.302 1.00 93.44 95 ASP A N 1
ATOM 705 C CA . ASP A 1 95 ? 8.462 0.429 -11.030 1.00 93.44 95 ASP A CA 1
ATOM 706 C C . ASP A 1 95 ? 8.238 -0.908 -10.288 1.00 93.44 95 ASP A C 1
ATOM 708 O O . ASP A 1 95 ? 7.550 -0.976 -9.262 1.00 93.44 95 ASP A O 1
ATOM 712 N N . GLY A 1 96 ? 8.741 -1.989 -10.879 1.00 91.50 96 GLY A N 1
ATOM 713 C CA . GLY A 1 96 ? 8.633 -3.364 -10.405 1.00 91.50 96 GLY A CA 1
ATOM 714 C C . GLY A 1 96 ? 9.330 -4.297 -11.393 1.00 91.50 96 GLY A C 1
ATOM 715 O O . GLY A 1 96 ? 9.944 -3.837 -12.353 1.00 91.50 96 GLY A O 1
ATOM 716 N N . CYS A 1 97 ? 9.236 -5.610 -11.194 1.00 93.56 97 CYS A N 1
ATOM 717 C CA . CYS A 1 97 ? 9.876 -6.604 -12.072 1.00 93.56 97 CYS A CA 1
ATOM 718 C C . CYS A 1 97 ? 11.413 -6.501 -12.148 1.00 93.56 97 CYS A C 1
ATOM 720 O O . CYS A 1 97 ? 12.027 -7.010 -13.085 1.00 93.56 97 CYS A O 1
ATOM 722 N N . LEU A 1 98 ? 12.035 -5.868 -11.153 1.00 90.88 98 LEU A N 1
ATOM 723 C CA . LEU A 1 98 ? 13.479 -5.675 -11.035 1.00 90.88 98 LEU A CA 1
ATOM 724 C C . LEU A 1 98 ? 14.028 -6.451 -9.831 1.00 90.88 98 LEU A C 1
ATOM 726 O O . LEU A 1 98 ? 13.281 -6.850 -8.935 1.00 90.88 98 LEU A O 1
ATOM 730 N N . SER A 1 99 ? 15.342 -6.676 -9.792 1.00 88.56 99 SER A N 1
ATOM 731 C CA . SER A 1 99 ? 15.990 -7.457 -8.729 1.00 88.56 99 SER A CA 1
ATOM 732 C C . SER A 1 99 ? 15.835 -6.836 -7.335 1.00 88.56 99 SER A C 1
ATOM 734 O O . SER A 1 99 ? 15.634 -7.551 -6.359 1.00 88.56 99 SER A O 1
ATOM 736 N N . ASP A 1 100 ? 15.872 -5.510 -7.236 1.00 84.94 100 ASP A N 1
ATOM 737 C CA . ASP A 1 100 ? 15.624 -4.715 -6.020 1.00 84.94 100 ASP A CA 1
ATOM 738 C C . ASP A 1 100 ? 14.145 -4.698 -5.584 1.00 84.94 100 ASP A C 1
ATOM 740 O O . ASP A 1 100 ? 13.816 -4.321 -4.454 1.00 84.94 100 ASP A O 1
ATOM 744 N N . HIS A 1 101 ? 13.257 -5.160 -6.462 1.00 85.69 101 HIS A N 1
ATOM 745 C CA . HIS A 1 101 ? 11.854 -5.464 -6.190 1.00 85.69 101 HIS A CA 1
ATOM 746 C C . HIS A 1 101 ? 11.609 -6.972 -6.067 1.00 85.69 101 HIS A C 1
ATOM 748 O O . HIS A 1 101 ? 10.466 -7.407 -6.047 1.00 85.69 101 HIS A O 1
ATOM 754 N N . SER A 1 102 ? 12.655 -7.807 -6.004 1.00 89.00 102 SER A N 1
ATOM 755 C CA . SER A 1 102 ? 12.521 -9.276 -6.000 1.00 89.00 102 SER A CA 1
ATOM 756 C C . SER A 1 102 ? 11.636 -9.809 -7.136 1.00 89.00 102 SER A C 1
ATOM 758 O O . SER A 1 102 ? 10.955 -10.823 -6.989 1.00 89.00 102 SER A O 1
ATOM 760 N N . PHE A 1 103 ? 11.648 -9.101 -8.270 1.00 91.56 103 PHE A N 1
ATOM 761 C CA . PHE A 1 103 ? 10.837 -9.353 -9.458 1.00 91.56 103 PHE A CA 1
ATOM 762 C C . PHE A 1 103 ? 9.316 -9.334 -9.224 1.00 91.56 103 PHE A C 1
ATOM 764 O O . PHE A 1 103 ? 8.575 -9.894 -10.033 1.00 91.56 103 PHE A O 1
ATOM 771 N N . THR A 1 104 ? 8.829 -8.693 -8.156 1.00 91.31 104 THR A N 1
ATOM 772 C CA . THR A 1 104 ? 7.389 -8.539 -7.911 1.00 91.31 104 THR A CA 1
ATOM 773 C C . THR A 1 104 ? 6.778 -7.439 -8.769 1.00 91.31 104 THR A C 1
ATOM 775 O O . THR A 1 104 ? 7.441 -6.462 -9.126 1.00 91.31 104 THR A O 1
ATOM 778 N N . GLU A 1 105 ? 5.498 -7.597 -9.094 1.00 93.06 105 GLU A N 1
ATOM 779 C CA . GLU A 1 105 ? 4.728 -6.613 -9.858 1.00 93.06 105 GLU A CA 1
ATOM 780 C C . GLU A 1 105 ? 4.637 -5.250 -9.133 1.00 93.06 105 GLU A C 1
ATOM 782 O O . GLU A 1 105 ? 4.613 -5.198 -7.893 1.00 93.06 105 GLU A O 1
ATOM 787 N N . PRO A 1 106 ? 4.574 -4.129 -9.878 1.00 94.69 106 PRO A N 1
ATOM 788 C CA . PRO A 1 106 ? 4.288 -2.817 -9.299 1.00 94.69 106 PRO A CA 1
ATOM 789 C C . PRO A 1 106 ? 2.886 -2.784 -8.668 1.00 94.69 106 PRO A C 1
ATOM 791 O O . PRO A 1 106 ? 1.940 -3.380 -9.184 1.00 94.69 106 PRO A O 1
ATOM 794 N N . CYS A 1 107 ? 2.723 -2.052 -7.563 1.00 95.19 107 CYS A N 1
ATOM 795 C CA . CYS A 1 107 ? 1.422 -1.928 -6.902 1.00 95.19 107 CYS A CA 1
ATOM 796 C C . CYS A 1 107 ? 0.399 -1.126 -7.731 1.00 95.19 107 CYS A C 1
ATOM 798 O O . CYS A 1 107 ? 0.740 -0.208 -8.477 1.00 95.19 107 CYS A O 1
ATOM 800 N N . ALA A 1 108 ? -0.889 -1.419 -7.536 1.00 95.94 108 ALA A N 1
ATOM 801 C CA . ALA A 1 108 ? -1.981 -0.621 -8.094 1.00 95.94 108 ALA A CA 1
ATOM 802 C C . ALA A 1 108 ? -2.099 0.754 -7.392 1.00 95.94 108 ALA A C 1
ATOM 804 O O . ALA A 1 108 ? -1.775 0.874 -6.206 1.00 95.94 108 ALA A O 1
ATOM 805 N N . PRO A 1 109 ? -2.622 1.797 -8.067 1.00 97.12 109 PRO A N 1
ATOM 806 C CA . PRO A 1 109 ? -2.664 3.159 -7.526 1.00 97.12 109 PRO A CA 1
ATOM 807 C C . PRO A 1 109 ? -3.660 3.324 -6.370 1.00 97.12 109 PRO A C 1
ATOM 809 O O . PRO A 1 109 ? -3.595 4.311 -5.647 1.00 97.12 109 PRO A O 1
ATOM 812 N N . ASN A 1 110 ? -4.580 2.381 -6.179 1.00 96.94 110 ASN A N 1
ATOM 813 C CA . ASN A 1 110 ? -5.565 2.347 -5.095 1.00 96.94 110 ASN A CA 1
ATOM 814 C C . ASN A 1 110 ? -5.379 1.126 -4.173 1.00 96.94 110 ASN A C 1
ATOM 816 O O . ASN A 1 110 ? -6.337 0.658 -3.552 1.00 96.94 110 ASN A O 1
ATOM 820 N N . ALA A 1 111 ? -4.161 0.578 -4.123 1.00 96.25 111 ALA A N 1
ATOM 821 C CA . ALA A 1 111 ? -3.840 -0.584 -3.309 1.00 96.25 111 ALA A CA 1
ATOM 822 C C . ALA A 1 111 ? -3.665 -0.232 -1.825 1.00 96.25 111 ALA A C 1
ATOM 824 O O . ALA A 1 111 ? -2.937 0.699 -1.465 1.00 96.25 111 ALA A O 1
ATOM 825 N N . VAL A 1 112 ? -4.269 -1.061 -0.974 1.00 96.44 112 VAL A N 1
ATOM 826 C CA . VAL A 1 112 ? -3.934 -1.203 0.445 1.00 96.44 112 VAL A CA 1
ATOM 827 C C . VAL A 1 112 ? -3.452 -2.634 0.635 1.00 96.44 112 VAL A C 1
ATOM 829 O O . VAL A 1 112 ? -4.205 -3.570 0.395 1.00 96.44 112 VAL A O 1
ATOM 832 N N . ALA A 1 113 ? -2.203 -2.840 1.035 1.00 94.19 113 ALA A N 1
ATOM 833 C CA . ALA A 1 113 ? -1.682 -4.175 1.313 1.00 94.19 113 ALA A CA 1
ATOM 834 C C . ALA A 1 113 ? -1.700 -4.412 2.826 1.00 94.19 113 ALA A C 1
ATOM 836 O O . ALA A 1 113 ? -0.937 -3.780 3.549 1.00 94.19 113 ALA A O 1
ATOM 837 N N . GLY A 1 114 ? -2.593 -5.276 3.303 1.00 94.69 114 GLY A N 1
ATOM 838 C CA . GLY A 1 114 ? -2.770 -5.599 4.719 1.00 94.69 114 GLY A CA 1
ATOM 839 C C . GLY A 1 114 ? -2.234 -6.985 5.063 1.00 94.69 114 GLY A C 1
ATOM 840 O O . GLY A 1 114 ? -2.333 -7.912 4.255 1.00 94.69 114 GLY A O 1
ATOM 841 N N . ASN A 1 115 ? -1.687 -7.147 6.267 1.00 92.88 115 ASN A N 1
ATOM 842 C CA . ASN A 1 115 ? -1.317 -8.474 6.755 1.00 92.88 115 ASN A CA 1
ATOM 843 C C . ASN A 1 115 ? -2.537 -9.291 7.187 1.00 92.88 115 ASN A C 1
ATOM 845 O O . ASN A 1 115 ? -3.654 -8.786 7.291 1.00 92.88 115 ASN A O 1
ATOM 849 N N . GLU A 1 116 ? -2.315 -10.573 7.464 1.00 93.69 116 GLU A N 1
ATOM 850 C CA . GLU A 1 116 ? -3.367 -11.513 7.862 1.00 93.69 116 GLU A CA 1
ATOM 851 C C . GLU A 1 116 ? -4.215 -11.013 9.047 1.00 93.69 116 GLU A C 1
ATOM 853 O O . GLU A 1 116 ? -5.418 -11.254 9.096 1.00 93.69 116 GLU A O 1
ATOM 858 N N . GLN A 1 117 ? -3.618 -10.263 9.977 1.00 93.81 117 GLN A N 1
ATOM 859 C CA . GLN A 1 117 ? -4.319 -9.722 11.143 1.00 93.81 117 GLN A CA 1
ATOM 860 C C . GLN A 1 117 ? -5.353 -8.652 10.772 1.00 93.81 117 GLN A C 1
ATOM 862 O O . GLN A 1 117 ? -6.397 -8.575 11.416 1.00 93.81 117 GLN A O 1
ATOM 867 N N . VAL A 1 118 ? -5.104 -7.865 9.717 1.00 96.00 118 VAL A N 1
ATOM 868 C CA . VAL A 1 118 ? -6.109 -6.946 9.154 1.00 96.00 118 VAL A CA 1
ATOM 869 C C . VAL A 1 118 ? -7.281 -7.746 8.594 1.00 96.00 118 VAL A C 1
ATOM 871 O O . VAL A 1 118 ? -8.431 -7.463 8.910 1.00 96.00 118 VAL A O 1
ATOM 874 N N . TRP A 1 119 ? -6.994 -8.789 7.815 1.00 95.75 119 TRP A N 1
ATOM 875 C CA . TRP A 1 119 ? -8.025 -9.623 7.196 1.00 95.75 119 TRP A CA 1
ATOM 876 C C . TRP A 1 119 ? -8.880 -10.377 8.214 1.00 95.75 119 TRP A C 1
ATOM 878 O O . TRP A 1 119 ? -10.080 -10.496 8.015 1.00 95.75 119 TRP A O 1
ATOM 888 N N . ARG A 1 120 ? -8.304 -10.836 9.332 1.00 95.31 120 ARG A N 1
ATOM 889 C CA . ARG A 1 120 ? -9.055 -11.511 10.408 1.00 95.31 120 ARG A CA 1
ATOM 890 C C . ARG A 1 120 ? -10.089 -10.603 11.092 1.00 95.31 120 ARG A C 1
ATOM 892 O O . ARG A 1 120 ? -11.052 -11.110 11.668 1.00 95.31 120 ARG A O 1
ATOM 899 N N . GLN A 1 121 ? -9.910 -9.281 11.031 1.00 95.81 121 GLN A N 1
ATOM 900 C CA . GLN A 1 121 ? -10.862 -8.309 11.581 1.00 95.81 121 GLN A CA 1
ATOM 901 C C . GLN A 1 121 ? -12.057 -8.034 10.648 1.00 95.81 121 GLN A C 1
ATOM 903 O O . GLN A 1 121 ? -13.124 -7.662 11.149 1.00 95.81 121 GLN A O 1
ATOM 908 N N . L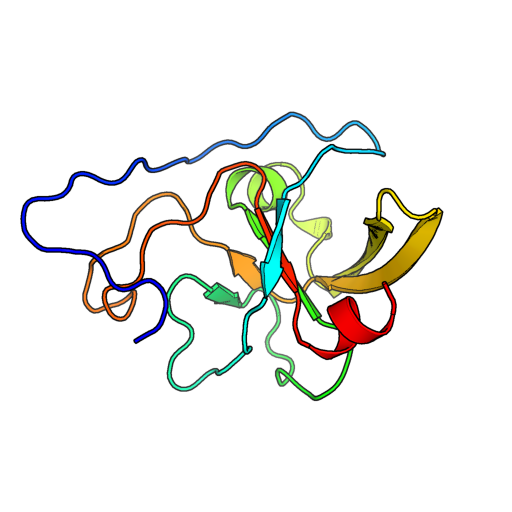EU A 1 122 ? -11.914 -8.271 9.337 1.00 94.81 122 LEU A N 1
ATOM 909 C CA . LEU A 1 122 ? -12.936 -8.068 8.293 1.00 94.81 122 LEU A CA 1
ATOM 910 C C . LEU A 1 122 ? -13.785 -9.315 8.045 1.00 94.81 122 LEU A C 1
ATOM 912 O O . LEU A 1 122 ? -14.975 -9.153 7.690 1.00 94.81 122 LEU A O 1
#